Protein AF-A0A0S8BIZ8-F1 (afdb_monomer_lite)

Sequence (60 aa):
MNKSYTGIVLATLIALFLTGCSEDNSNHPAGVSAQLTDEQVENIVRRSYQYVAMYNVNNK

Secondary structure (DSSP, 8-state):
--HHHHHHHHHHHHHHHHT----------TT------HHHHHHHHHHHHHHHHHHGGG--

Radius of gyration: 25.9 Å; chains: 1; bounding box: 62×26×57 Å

pLDDT: mean 70.13, std 12.29, range [50.19, 88.5]

Structure (mmCIF, N/CA/C/O backbone):
data_AF-A0A0S8BIZ8-F1
#
_entry.id   AF-A0A0S8BIZ8-F1
#
loop_
_atom_site.group_PDB
_atom_site.id
_atom_site.type_symbol
_atom_site.label_atom_id
_atom_site.label_alt_id
_atom_site.label_comp_id
_atom_site.label_asym_id
_atom_site.label_entity_id
_a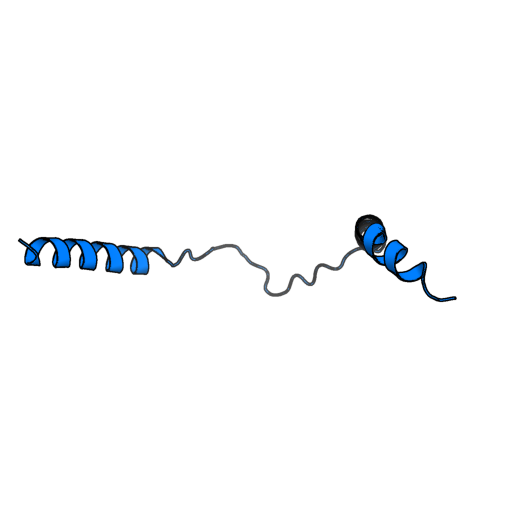tom_site.label_seq_id
_atom_site.pdbx_PDB_ins_code
_atom_site.Cartn_x
_atom_site.Cartn_y
_atom_site.Cartn_z
_atom_site.occupancy
_atom_site.B_iso_or_equiv
_atom_site.auth_seq_id
_atom_site.auth_comp_id
_atom_site.auth_asym_id
_atom_site.auth_atom_id
_atom_site.pdbx_PDB_model_num
ATOM 1 N N . MET A 1 1 ? -40.852 -13.777 17.350 1.00 58.03 1 MET A N 1
ATOM 2 C CA . MET A 1 1 ? -39.470 -14.286 17.549 1.00 58.03 1 MET A CA 1
ATOM 3 C C . MET A 1 1 ? -38.407 -13.504 16.764 1.00 58.03 1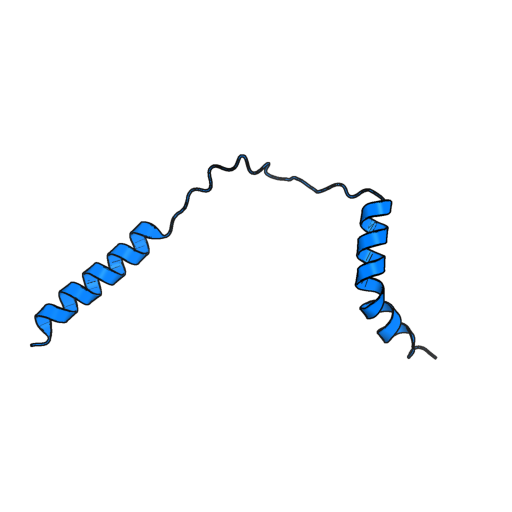 MET A C 1
ATOM 5 O O . MET A 1 1 ? -37.273 -13.931 16.713 1.00 58.03 1 MET A O 1
ATOM 9 N N . ASN A 1 2 ? -38.722 -12.344 16.184 1.00 57.16 2 ASN A N 1
ATOM 10 C CA . ASN A 1 2 ? -37.821 -11.520 15.362 1.00 57.16 2 ASN A CA 1
ATOM 11 C C . ASN A 1 2 ? -37.201 -10.334 16.126 1.00 57.16 2 ASN A C 1
ATOM 13 O O . ASN A 1 2 ? -36.118 -9.880 15.785 1.00 57.16 2 ASN A O 1
ATOM 17 N N . LYS A 1 3 ? -37.863 -9.861 17.188 1.00 59.09 3 LYS A N 1
ATOM 18 C CA . LYS A 1 3 ? -37.458 -8.657 17.931 1.00 59.09 3 LYS A CA 1
ATOM 19 C C . LYS A 1 3 ? -36.171 -8.838 18.752 1.00 59.09 3 LYS A C 1
ATOM 21 O O . LYS A 1 3 ? -35.420 -7.884 18.913 1.00 59.09 3 LYS A O 1
ATOM 26 N N . SER A 1 4 ? -35.883 -10.064 19.201 1.00 65.19 4 SER A N 1
ATOM 27 C CA . SER A 1 4 ? -34.671 -10.386 19.971 1.00 65.19 4 SER A CA 1
ATOM 28 C C . SER A 1 4 ? -33.410 -10.455 19.101 1.00 65.19 4 SER A C 1
ATOM 30 O O . SER A 1 4 ? -32.346 -10.027 19.536 1.00 65.19 4 SER A O 1
ATOM 32 N N . TYR A 1 5 ? -33.519 -10.929 17.854 1.00 72.12 5 TYR A N 1
ATOM 33 C CA . TYR A 1 5 ? -32.374 -11.012 16.937 1.00 72.12 5 TYR A CA 1
ATOM 34 C C . TYR A 1 5 ? -31.984 -9.648 16.380 1.00 72.12 5 TYR A C 1
ATOM 36 O O . TYR A 1 5 ? -30.800 -9.381 16.226 1.00 72.12 5 TYR A O 1
ATOM 44 N N . THR A 1 6 ? -32.952 -8.755 16.150 1.00 77.69 6 THR A N 1
ATOM 45 C CA . THR A 1 6 ? -32.670 -7.377 15.723 1.00 77.69 6 THR A CA 1
ATOM 46 C C . THR A 1 6 ? -31.766 -6.647 16.720 1.00 77.69 6 THR A C 1
ATOM 48 O O . THR A 1 6 ? -30.864 -5.933 16.299 1.00 77.69 6 THR A O 1
ATOM 51 N N . GLY A 1 7 ? -31.943 -6.874 18.028 1.00 80.25 7 GLY A N 1
ATOM 52 C CA . GLY A 1 7 ? -31.066 -6.303 19.057 1.00 80.25 7 GLY A CA 1
ATOM 53 C C . GLY A 1 7 ? -29.639 -6.858 19.013 1.00 80.25 7 GLY A C 1
ATOM 54 O O . GLY A 1 7 ? -28.681 -6.095 19.093 1.00 80.25 7 GLY A O 1
ATOM 55 N N . ILE A 1 8 ? -29.489 -8.171 18.816 1.00 82.69 8 ILE A N 1
ATOM 56 C CA . ILE A 1 8 ? -28.177 -8.836 18.718 1.00 82.69 8 ILE A CA 1
ATOM 57 C C . ILE A 1 8 ? -27.439 -8.413 17.434 1.00 82.69 8 ILE A C 1
ATOM 59 O O . ILE A 1 8 ? -26.242 -8.128 17.464 1.00 82.69 8 ILE A O 1
ATOM 63 N N . VAL A 1 9 ? -28.153 -8.315 16.310 1.00 85.81 9 VAL A N 1
ATOM 64 C CA . VAL A 1 9 ? -27.604 -7.858 15.021 1.00 85.81 9 VAL A CA 1
ATOM 65 C C . VAL A 1 9 ? -27.176 -6.390 15.094 1.00 85.81 9 VAL A C 1
ATOM 67 O O . VAL A 1 9 ? -26.117 -6.029 14.591 1.00 85.81 9 VAL A O 1
ATOM 70 N N . LEU A 1 10 ? -27.947 -5.539 15.773 1.00 86.56 10 LEU A N 1
ATOM 71 C CA . LEU A 1 10 ? -27.590 -4.132 15.953 1.00 86.56 10 LEU A CA 1
ATOM 72 C C . LEU A 1 10 ? -26.365 -3.963 16.869 1.00 86.56 10 LEU A C 1
ATOM 74 O O . LEU A 1 10 ? -25.473 -3.177 16.561 1.00 86.56 10 LEU A O 1
ATOM 78 N N . ALA A 1 11 ? -26.284 -4.733 17.957 1.00 83.81 11 ALA A N 1
ATOM 79 C CA . ALA A 1 11 ? -25.151 -4.694 18.882 1.00 83.81 11 ALA A CA 1
ATOM 80 C C . ALA A 1 11 ? -23.837 -5.165 18.231 1.00 83.81 11 ALA A C 1
ATOM 82 O O . ALA A 1 11 ? -22.783 -4.574 18.459 1.00 83.81 11 ALA A O 1
ATOM 83 N N . THR A 1 12 ? -23.901 -6.196 17.384 1.00 82.12 12 THR A N 1
ATOM 84 C CA . THR A 1 12 ? -22.730 -6.716 16.654 1.00 82.12 12 THR A CA 1
ATOM 85 C C . THR A 1 12 ? -22.242 -5.758 15.565 1.00 82.12 12 THR A C 1
ATOM 87 O O . THR A 1 12 ? -21.036 -5.581 15.413 1.00 82.12 12 THR A O 1
ATOM 90 N N . LEU A 1 13 ? -23.150 -5.064 14.870 1.00 82.31 13 LEU A N 1
ATOM 91 C CA . LEU A 1 13 ? -22.805 -4.003 13.915 1.00 82.31 13 LEU A CA 1
ATOM 92 C C . LEU A 1 13 ? -22.086 -2.825 14.585 1.00 82.31 13 LEU A C 1
ATOM 94 O O . LEU A 1 13 ? -21.069 -2.359 14.081 1.00 82.31 13 LEU A O 1
ATOM 98 N N . ILE A 1 14 ? -22.577 -2.370 15.739 1.00 84.62 14 ILE A N 1
ATOM 99 C CA . ILE A 1 14 ? -21.985 -1.243 16.478 1.00 84.62 14 ILE A CA 1
ATOM 100 C C . ILE A 1 14 ? -20.579 -1.592 16.997 1.00 84.62 14 ILE A C 1
ATOM 102 O O . ILE A 1 14 ? -19.667 -0.770 16.905 1.00 84.62 14 ILE A O 1
ATOM 106 N N . ALA A 1 15 ? -20.371 -2.820 17.482 1.00 81.19 15 ALA A N 1
ATOM 107 C CA . ALA A 1 15 ? -19.060 -3.285 17.942 1.00 81.19 15 ALA A CA 1
ATOM 108 C C . ALA A 1 15 ? -18.002 -3.315 16.819 1.00 81.19 15 ALA A C 1
ATOM 110 O O . ALA A 1 15 ? -16.828 -3.022 17.061 1.00 81.19 15 ALA A O 1
ATOM 111 N N . LEU A 1 16 ? -18.419 -3.615 15.582 1.00 79.00 16 LEU A N 1
ATOM 112 C CA . LEU A 1 16 ? -17.537 -3.624 14.414 1.00 79.00 16 LEU A CA 1
ATOM 113 C C . LEU A 1 16 ? -17.044 -2.214 14.047 1.00 79.00 16 LEU A C 1
ATOM 115 O O . LEU A 1 16 ? -15.880 -2.046 13.696 1.00 79.00 16 LEU A O 1
ATOM 119 N N . PHE A 1 17 ? -17.901 -1.196 14.188 1.00 75.81 17 PHE A N 1
ATOM 120 C CA . PHE A 1 17 ? -17.520 0.202 13.955 1.00 75.81 17 PHE A CA 1
ATOM 121 C C . PHE A 1 17 ? -16.557 0.743 15.021 1.00 75.81 17 PHE A C 1
ATOM 123 O O . PHE A 1 17 ? -15.660 1.514 14.696 1.00 75.81 17 PHE A O 1
ATOM 130 N N . LEU A 1 18 ? -16.708 0.326 16.282 1.00 73.00 18 LEU A N 1
ATOM 131 C CA . LEU A 1 18 ? -15.871 0.802 17.393 1.00 73.00 18 LEU A CA 1
ATOM 132 C C . LEU A 1 18 ? -14.453 0.208 17.395 1.00 73.00 18 LEU A C 1
ATOM 134 O O . LEU A 1 18 ? -13.541 0.822 17.937 1.00 73.00 18 LEU A O 1
ATOM 138 N N . THR A 1 19 ? -14.248 -0.954 16.771 1.00 73.50 19 THR A N 1
ATOM 139 C CA . THR A 1 19 ? -12.936 -1.637 16.728 1.00 73.50 19 THR A CA 1
ATOM 140 C C . THR A 1 19 ? -12.144 -1.302 15.446 1.00 73.50 19 THR A C 1
ATOM 142 O O . THR A 1 19 ? -11.075 -1.853 15.205 1.00 73.50 19 THR A O 1
ATOM 145 N N . GLY A 1 20 ? -12.657 -0.399 14.598 1.00 65.88 20 GLY A N 1
ATOM 146 C CA . GLY A 1 20 ? -12.120 -0.105 13.263 1.00 65.88 20 GLY A CA 1
ATOM 147 C C . GLY A 1 20 ? -10.947 0.881 13.186 1.00 65.88 20 GLY A C 1
ATOM 148 O O . GLY A 1 20 ? -10.434 1.096 12.092 1.00 65.88 20 GLY A O 1
ATOM 149 N N . CYS A 1 21 ? -10.496 1.467 14.298 1.00 67.06 21 CYS A N 1
ATOM 150 C CA . CYS A 1 21 ? -9.337 2.363 14.305 1.00 67.06 21 CYS A CA 1
ATOM 151 C C . CYS A 1 21 ? -8.185 1.739 15.091 1.00 67.06 21 CYS A C 1
ATOM 153 O O . CYS A 1 21 ? -8.172 1.755 16.318 1.00 67.06 21 CYS A O 1
ATOM 155 N N . SER A 1 22 ? -7.201 1.207 14.370 1.00 65.25 22 SER A N 1
ATOM 156 C CA . SER A 1 22 ? -5.851 1.058 14.907 1.00 65.25 22 SER A CA 1
ATOM 157 C C . SER A 1 22 ? -5.113 2.366 14.633 1.00 65.25 22 SER A C 1
ATOM 159 O O . SER A 1 22 ? -4.806 2.669 13.482 1.00 65.25 22 SER A O 1
ATOM 161 N N . GLU A 1 23 ? -4.863 3.164 15.671 1.00 62.31 23 GLU A N 1
ATOM 162 C CA . GLU A 1 23 ? -3.811 4.180 15.621 1.00 62.31 23 GLU A CA 1
ATOM 163 C C . GLU A 1 23 ? -2.476 3.439 15.590 1.00 62.31 23 GLU A C 1
ATOM 165 O O . GLU A 1 23 ? -1.939 3.012 16.617 1.00 62.31 23 GLU A O 1
ATOM 170 N N . ASP A 1 24 ? -1.969 3.237 14.377 1.00 53.91 24 ASP A N 1
ATOM 171 C CA . ASP A 1 24 ? -0.601 2.814 14.145 1.00 53.91 24 ASP A CA 1
ATOM 172 C C . ASP A 1 24 ? 0.314 3.923 14.682 1.00 53.91 24 ASP A C 1
ATOM 174 O O . ASP A 1 24 ? 0.595 4.915 14.016 1.00 53.91 24 ASP A O 1
ATOM 178 N N . ASN A 1 25 ? 0.742 3.778 15.938 1.00 58.75 25 ASN A N 1
ATOM 179 C CA . ASN A 1 25 ? 1.780 4.597 16.562 1.00 58.75 25 ASN A CA 1
ATOM 180 C C . ASN A 1 25 ? 3.156 4.223 15.986 1.00 58.75 25 ASN A C 1
ATOM 182 O O . ASN A 1 25 ? 4.133 4.064 16.721 1.00 58.75 25 ASN A O 1
ATOM 186 N N . SER A 1 26 ? 3.257 4.043 14.669 1.00 50.19 26 SER A N 1
ATOM 187 C CA . SER A 1 26 ? 4.552 4.148 14.033 1.00 50.19 26 SER A CA 1
ATOM 188 C C . SER A 1 26 ? 4.883 5.630 13.952 1.00 50.19 26 SER A C 1
ATOM 190 O O . SER A 1 26 ? 4.086 6.464 13.523 1.00 50.19 26 SER A O 1
ATOM 192 N N . ASN A 1 27 ? 6.099 5.975 14.363 1.00 55.41 27 ASN A N 1
ATOM 193 C CA . ASN A 1 27 ? 6.801 7.103 13.775 1.00 55.41 27 ASN A CA 1
ATOM 194 C C . ASN A 1 27 ? 6.872 6.846 12.262 1.00 55.41 27 ASN A C 1
ATOM 196 O O . ASN A 1 27 ? 7.878 6.344 11.769 1.00 55.41 27 ASN A O 1
ATOM 200 N N . HIS A 1 28 ? 5.788 7.106 11.534 1.00 50.88 28 HIS A N 1
ATOM 201 C CA . HIS A 1 28 ? 5.779 7.119 10.088 1.00 50.88 28 HIS A CA 1
ATOM 202 C C . HIS A 1 28 ? 6.444 8.440 9.720 1.00 50.88 28 HIS A C 1
ATOM 204 O O . HIS A 1 28 ? 5.844 9.495 9.950 1.00 50.88 28 HIS A O 1
ATOM 210 N N . PRO A 1 29 ? 7.693 8.448 9.224 1.00 55.47 29 PRO A N 1
ATOM 211 C CA . PRO A 1 29 ? 8.285 9.690 8.781 1.00 55.47 29 PRO A CA 1
ATOM 212 C C . PRO A 1 29 ? 7.440 10.118 7.586 1.00 55.47 29 PRO A C 1
ATOM 214 O O . PRO A 1 29 ? 7.460 9.474 6.534 1.00 55.47 29 PRO A O 1
ATOM 217 N N . ALA A 1 30 ? 6.622 11.150 7.777 1.00 54.75 30 ALA A N 1
ATOM 218 C CA . ALA A 1 30 ? 5.908 11.798 6.697 1.00 54.75 30 ALA A CA 1
ATOM 219 C C . ALA A 1 30 ? 6.960 12.225 5.665 1.00 54.75 30 ALA A C 1
ATOM 221 O O . ALA A 1 30 ? 7.739 13.145 5.904 1.00 54.75 30 ALA A O 1
ATOM 222 N N . GLY A 1 31 ? 7.026 11.495 4.550 1.00 58.41 31 GLY A N 1
ATOM 223 C CA . GLY A 1 31 ? 7.977 11.757 3.476 1.00 58.41 31 GLY A CA 1
ATOM 224 C C . GLY A 1 31 ? 9.333 11.068 3.621 1.00 58.41 31 GLY A C 1
ATOM 225 O O . GLY A 1 31 ? 10.365 11.724 3.508 1.00 58.41 31 GLY A O 1
ATOM 226 N N . VAL A 1 32 ? 9.372 9.738 3.742 1.00 56.97 32 VAL A N 1
ATOM 227 C CA . VAL A 1 32 ? 10.519 9.010 3.178 1.00 56.97 32 VAL A CA 1
ATOM 228 C C . VAL A 1 32 ? 10.298 8.923 1.672 1.00 56.97 32 VAL A C 1
ATOM 230 O O . VAL A 1 32 ? 9.786 7.934 1.151 1.00 56.97 32 VAL A O 1
ATOM 233 N N . SER A 1 33 ? 10.679 9.976 0.949 1.00 61.81 33 SER A N 1
ATOM 234 C CA . SER A 1 33 ? 11.079 9.799 -0.444 1.00 61.81 33 SER A CA 1
ATOM 235 C C . SER A 1 33 ? 12.264 8.846 -0.400 1.00 61.81 33 SER A C 1
ATOM 237 O O . SER A 1 33 ? 13.374 9.265 -0.080 1.00 61.81 33 SER A O 1
ATOM 239 N N . ALA A 1 34 ? 12.016 7.551 -0.598 1.00 71.94 34 ALA A N 1
ATOM 240 C CA . ALA A 1 34 ? 13.069 6.554 -0.635 1.00 71.94 34 ALA A CA 1
ATOM 241 C C . ALA A 1 34 ? 14.002 6.924 -1.794 1.00 71.94 34 ALA A C 1
ATOM 243 O O . ALA A 1 34 ? 13.695 6.663 -2.955 1.00 71.94 34 ALA A O 1
ATOM 244 N N . GLN A 1 35 ? 15.105 7.610 -1.486 1.00 79.50 35 GLN A N 1
ATOM 245 C CA . GLN A 1 35 ? 16.186 7.818 -2.435 1.00 79.50 35 GLN A CA 1
ATOM 246 C C . GLN A 1 35 ? 16.807 6.451 -2.674 1.00 79.50 35 GLN A C 1
ATOM 248 O O . GLN A 1 35 ? 17.522 5.917 -1.829 1.00 79.50 35 GLN A O 1
ATOM 253 N N . LEU A 1 36 ? 16.443 5.858 -3.804 1.00 83.31 36 LEU A N 1
ATOM 254 C CA . LEU A 1 36 ? 17.020 4.607 -4.254 1.00 83.31 36 LEU A CA 1
ATOM 255 C C . LEU A 1 36 ? 18.402 4.892 -4.837 1.00 83.31 36 LEU A C 1
ATOM 257 O O . LEU A 1 36 ? 18.577 5.868 -5.569 1.00 83.31 36 LEU A O 1
ATOM 261 N N . THR A 1 37 ? 19.372 4.037 -4.528 1.00 88.00 37 THR A N 1
ATOM 262 C CA . THR A 1 37 ? 20.667 4.056 -5.214 1.00 88.00 37 THR A CA 1
ATOM 263 C C . THR A 1 37 ? 20.513 3.546 -6.647 1.00 88.00 37 THR A C 1
ATOM 265 O O . THR A 1 37 ? 19.577 2.800 -6.950 1.00 88.00 37 THR A O 1
ATOM 268 N N . ASP A 1 38 ? 21.452 3.894 -7.529 1.00 87.25 38 ASP A N 1
ATOM 269 C CA . ASP A 1 38 ? 21.442 3.426 -8.923 1.00 87.25 38 ASP A CA 1
ATOM 270 C C . ASP A 1 38 ? 21.379 1.891 -9.017 1.00 87.25 38 ASP A C 1
ATOM 272 O O . ASP A 1 38 ? 20.641 1.342 -9.833 1.00 87.25 38 ASP A O 1
ATOM 276 N N . GLU A 1 39 ? 22.065 1.184 -8.114 1.00 88.50 39 GLU A N 1
ATOM 277 C CA . GLU A 1 39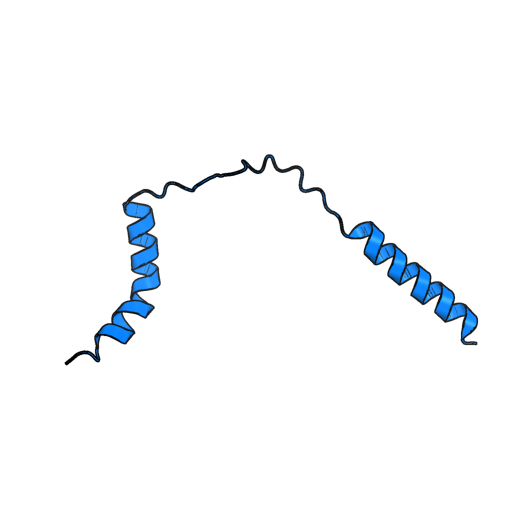 ? 22.042 -0.282 -8.018 1.00 88.50 39 GLU A CA 1
ATOM 278 C C . GLU A 1 39 ? 20.650 -0.829 -7.661 1.00 88.50 39 GLU A C 1
ATOM 280 O O . GLU A 1 39 ? 20.197 -1.846 -8.197 1.00 88.50 39 GLU A O 1
ATOM 285 N N . GLN A 1 40 ? 19.939 -0.153 -6.755 1.00 85.81 40 GLN A N 1
ATOM 286 C CA . GLN A 1 40 ? 18.580 -0.531 -6.369 1.00 85.81 40 GLN A CA 1
ATOM 287 C C . GLN A 1 40 ? 17.599 -0.298 -7.518 1.00 85.81 40 GLN A C 1
ATOM 289 O O . GLN A 1 40 ? 16.744 -1.150 -7.777 1.00 85.81 40 GLN A O 1
ATOM 294 N N . VAL A 1 41 ? 17.749 0.818 -8.236 1.00 86.75 41 VAL A N 1
ATOM 295 C CA . VAL A 1 41 ? 16.973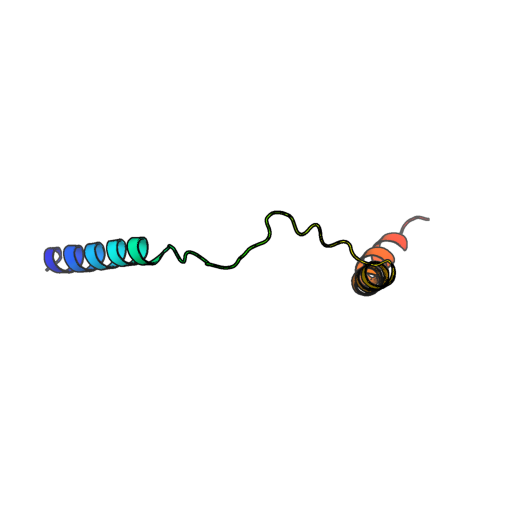 1.108 -9.446 1.00 86.75 41 VAL A CA 1
ATOM 296 C C . VAL A 1 41 ? 17.245 0.043 -10.511 1.00 86.75 41 VAL A C 1
ATOM 298 O O . VAL A 1 41 ? 16.301 -0.553 -11.028 1.00 86.75 41 VAL A O 1
ATOM 301 N N . GLU A 1 42 ? 18.509 -0.285 -10.778 1.00 86.00 42 GLU A N 1
ATOM 302 C CA . GLU A 1 42 ? 18.907 -1.306 -11.751 1.00 86.00 42 GLU A CA 1
ATOM 303 C C . GLU A 1 42 ? 18.281 -2.674 -11.442 1.00 86.00 42 GLU A C 1
ATOM 305 O O . GLU A 1 42 ? 17.767 -3.347 -12.338 1.00 86.00 42 GLU A O 1
ATOM 310 N N . ASN A 1 43 ? 18.260 -3.078 -10.171 1.00 85.50 43 ASN A N 1
ATOM 311 C CA . ASN A 1 43 ? 17.658 -4.340 -9.752 1.00 85.50 43 ASN A CA 1
ATOM 312 C C . ASN A 1 43 ? 16.133 -4.370 -9.980 1.00 85.50 43 ASN A C 1
ATOM 314 O O . ASN A 1 43 ? 15.579 -5.381 -10.422 1.00 85.50 43 ASN A O 1
ATOM 318 N N . ILE A 1 44 ? 15.443 -3.251 -9.737 1.00 85.94 44 ILE A N 1
ATOM 319 C CA . ILE A 1 44 ? 14.005 -3.113 -10.009 1.00 85.94 44 ILE A CA 1
ATOM 320 C C . ILE A 1 44 ? 13.737 -3.211 -11.508 1.00 85.94 44 ILE A C 1
ATOM 322 O O . ILE A 1 44 ? 12.864 -3.981 -11.921 1.00 85.94 44 ILE A O 1
ATOM 326 N N . VAL A 1 45 ? 14.495 -2.474 -12.323 1.00 84.31 45 VAL A N 1
ATOM 327 C CA . VAL A 1 45 ? 14.340 -2.511 -13.778 1.00 84.31 45 VAL A CA 1
ATOM 328 C C . VAL A 1 45 ? 14.674 -3.908 -14.301 1.00 84.31 45 VAL A C 1
ATOM 330 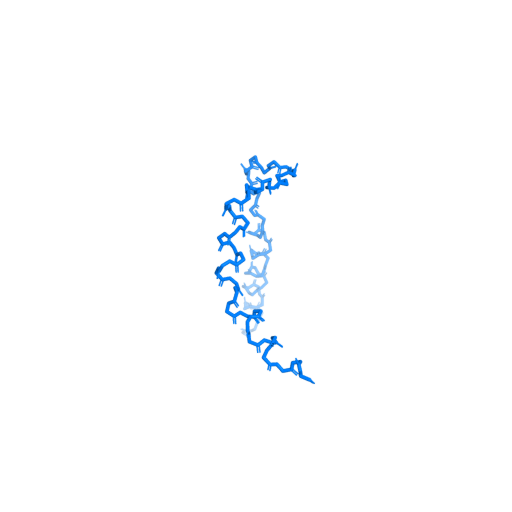O O . VAL A 1 45 ? 13.910 -4.434 -15.098 1.00 84.31 45 VAL A O 1
ATOM 333 N N . ARG A 1 46 ? 15.702 -4.590 -13.778 1.00 82.94 46 ARG A N 1
ATOM 334 C CA . ARG A 1 46 ? 16.053 -5.969 -14.159 1.00 82.94 46 ARG A CA 1
ATOM 335 C C . ARG A 1 46 ? 14.964 -6.984 -13.875 1.00 82.94 46 ARG A C 1
ATOM 337 O O . ARG A 1 46 ? 14.629 -7.780 -14.750 1.00 82.94 46 ARG A O 1
ATOM 344 N N . ARG A 1 47 ? 14.374 -6.924 -12.685 1.00 78.69 47 ARG A N 1
ATOM 345 C CA . ARG A 1 47 ? 13.222 -7.758 -12.331 1.00 78.69 47 ARG A CA 1
ATOM 346 C C . ARG A 1 47 ? 11.992 -7.436 -13.187 1.00 78.69 47 ARG A C 1
ATOM 348 O O . ARG A 1 47 ? 11.172 -8.315 -13.424 1.00 78.69 47 ARG A O 1
ATOM 355 N N . SER A 1 48 ? 11.888 -6.200 -13.673 1.00 69.50 48 SER A N 1
ATOM 356 C CA . SER A 1 48 ? 10.769 -5.720 -14.492 1.00 69.50 48 SER A CA 1
ATOM 357 C C . SER A 1 48 ? 11.024 -5.816 -16.008 1.00 69.50 48 SER A C 1
ATOM 359 O O . SER A 1 48 ? 10.074 -5.715 -16.782 1.00 69.50 48 SER A O 1
ATOM 361 N N . TYR A 1 49 ? 12.266 -6.058 -16.464 1.00 59.50 49 TYR A N 1
ATOM 362 C CA . TYR A 1 49 ? 12.646 -6.099 -17.889 1.00 59.50 49 TYR A CA 1
ATOM 363 C C . TYR A 1 49 ? 11.910 -7.202 -18.657 1.00 59.50 49 TYR A C 1
ATOM 365 O O . TYR A 1 49 ? 11.745 -7.072 -19.867 1.00 59.50 49 TYR A O 1
ATOM 373 N N . GLN A 1 50 ? 11.397 -8.233 -17.973 1.00 59.34 50 GLN A N 1
ATOM 374 C CA . GLN A 1 50 ? 10.500 -9.229 -18.574 1.00 59.34 50 GLN A CA 1
ATOM 375 C C . GLN A 1 50 ? 9.263 -8.588 -19.234 1.00 59.34 50 GLN A C 1
ATOM 377 O O . GLN A 1 50 ? 8.807 -9.078 -20.261 1.00 59.34 50 GLN A O 1
ATOM 382 N N . TYR A 1 51 ? 8.761 -7.465 -18.708 1.00 54.50 51 TYR A N 1
ATOM 383 C CA . TYR A 1 51 ? 7.606 -6.755 -19.268 1.00 54.50 51 TYR A CA 1
ATOM 384 C C . TYR A 1 51 ? 7.970 -5.785 -20.400 1.00 54.50 51 TYR A C 1
ATOM 386 O O . TYR A 1 51 ? 7.191 -5.621 -21.333 1.00 54.50 51 TYR A O 1
ATOM 394 N N . VAL A 1 52 ? 9.152 -5.160 -20.371 1.00 59.31 52 VAL A N 1
ATOM 395 C CA . VAL A 1 52 ? 9.564 -4.178 -21.398 1.00 59.31 52 VAL A CA 1
ATOM 396 C C . VAL A 1 52 ? 10.148 -4.866 -22.637 1.00 59.31 52 VAL A C 1
ATOM 398 O O . VAL A 1 52 ? 9.888 -4.445 -23.764 1.00 59.31 52 VAL A O 1
ATOM 401 N N . ALA A 1 53 ? 10.877 -5.971 -22.454 1.00 59.47 53 ALA A N 1
ATOM 402 C CA . ALA A 1 53 ? 11.443 -6.741 -23.559 1.00 59.47 53 ALA A CA 1
ATOM 403 C C . ALA A 1 53 ? 10.380 -7.478 -24.394 1.00 59.47 53 ALA A C 1
ATOM 405 O O . ALA A 1 53 ? 10.671 -7.867 -25.517 1.00 59.47 53 ALA A O 1
ATOM 406 N N . MET A 1 54 ? 9.152 -7.639 -23.885 1.00 62.81 54 MET A N 1
ATOM 407 C CA . MET A 1 54 ? 8.033 -8.248 -24.613 1.00 62.81 54 MET A CA 1
ATOM 408 C C . MET A 1 54 ? 7.386 -7.279 -25.620 1.00 62.81 54 MET A C 1
ATOM 410 O O . MET A 1 54 ? 7.000 -7.698 -26.708 1.00 62.81 54 MET A O 1
ATOM 414 N N . TYR A 1 55 ? 7.297 -5.982 -25.295 1.00 54.03 55 TYR A N 1
ATOM 415 C CA . TYR A 1 55 ? 6.646 -4.980 -26.156 1.00 54.03 55 TYR A CA 1
ATOM 416 C C . TYR A 1 55 ? 7.574 -4.349 -27.207 1.00 54.03 55 TYR A C 1
ATOM 418 O O . TYR A 1 55 ? 7.085 -3.818 -28.198 1.00 54.03 55 TYR A O 1
ATOM 426 N N . ASN A 1 56 ? 8.898 -4.455 -27.059 1.00 58.25 56 ASN A N 1
ATOM 427 C CA . ASN A 1 56 ? 9.855 -3.940 -28.052 1.00 58.25 56 ASN A CA 1
ATOM 428 C C . ASN A 1 56 ? 10.155 -4.905 -29.215 1.00 58.25 56 ASN A C 1
ATOM 430 O O . ASN A 1 56 ? 10.934 -4.563 -30.100 1.00 58.25 56 ASN A O 1
ATOM 434 N N . VAL A 1 57 ? 9.535 -6.089 -29.256 1.00 57.66 57 VAL A N 1
ATOM 435 C CA . VAL A 1 57 ? 9.723 -7.058 -30.356 1.00 57.66 57 VAL A CA 1
ATOM 436 C C . VAL A 1 57 ? 8.896 -6.693 -31.604 1.00 57.66 57 VAL A C 1
ATOM 438 O O . VAL A 1 57 ? 9.171 -7.203 -32.685 1.00 57.66 57 VAL A O 1
ATOM 441 N N . ASN A 1 58 ? 7.927 -5.773 -31.489 1.00 60.09 58 ASN A N 1
ATOM 442 C CA . ASN A 1 58 ? 6.950 -5.470 -32.548 1.00 60.09 58 ASN A CA 1
ATOM 443 C C . ASN A 1 58 ? 7.069 -4.080 -33.207 1.00 60.09 58 ASN A C 1
ATOM 445 O O . ASN A 1 58 ? 6.170 -3.703 -33.953 1.00 60.09 58 ASN A O 1
ATOM 449 N N . ASN A 1 59 ? 8.159 -3.334 -33.004 1.00 58.84 59 ASN A N 1
ATOM 450 C CA . ASN A 1 59 ? 8.436 -2.133 -33.804 1.00 58.84 59 ASN A CA 1
ATOM 451 C C . ASN A 1 59 ? 9.450 -2.470 -34.901 1.00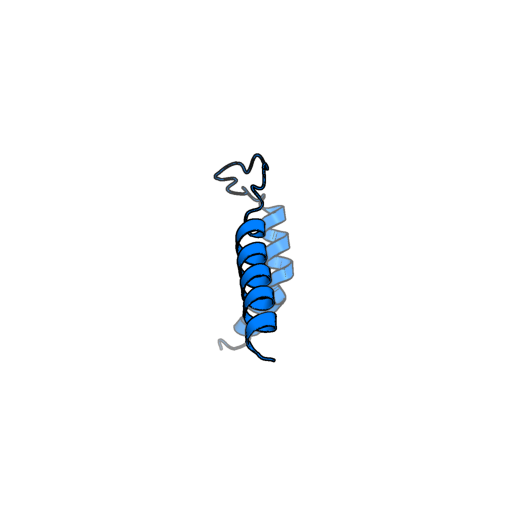 58.84 59 ASN A C 1
ATOM 453 O O . ASN A 1 59 ? 10.660 -2.415 -34.678 1.00 58.84 59 ASN A O 1
ATOM 457 N N . LYS A 1 60 ? 8.936 -2.837 -36.076 1.00 62.88 60 LYS A N 1
ATOM 458 C CA . LYS A 1 60 ? 9.695 -2.981 -37.319 1.00 62.88 60 LYS A CA 1
ATOM 459 C C . LYS A 1 60 ? 9.130 -2.043 -38.373 1.00 62.88 60 LYS A C 1
ATOM 461 O O . LYS A 1 60 ? 7.895 -1.846 -38.362 1.00 62.88 60 LYS A O 1
#

Foldseek 3Di:
DVPVVVVVVVVVVVVVVVVPDDPPPPPPPPDPPPPDDPVRVVVVCVVVVVPVVVVVVPDD